Protein AF-A0AAE4LKV0-F1 (afdb_monomer_lite)

Structure (mmCIF, N/CA/C/O backbone):
data_AF-A0AAE4LKV0-F1
#
_entry.id   AF-A0AAE4LKV0-F1
#
loop_
_atom_site.group_PDB
_atom_site.id
_atom_site.type_symbol
_atom_site.label_atom_id
_atom_site.label_alt_id
_atom_site.label_comp_id
_atom_site.label_asym_id
_atom_site.label_entity_id
_atom_site.label_seq_id
_atom_site.pdbx_PDB_ins_code
_atom_site.Cartn_x
_atom_site.Cartn_y
_atom_site.Cartn_z
_atom_site.occupancy
_atom_site.B_iso_or_equiv
_atom_site.auth_seq_id
_atom_site.auth_comp_id
_atom_site.auth_asym_id
_atom_site.auth_atom_id
_atom_site.pdbx_PDB_model_num
ATOM 1 N N . MET A 1 1 ? -11.955 -12.620 -12.639 1.00 60.03 1 MET A N 1
ATOM 2 C CA . MET A 1 1 ? -10.663 -11.934 -12.433 1.00 60.03 1 MET A CA 1
ATOM 3 C C . MET A 1 1 ? -10.539 -11.629 -10.958 1.00 60.03 1 MET A C 1
ATOM 5 O O . MET A 1 1 ? -11.438 -10.978 -10.438 1.00 60.03 1 MET A O 1
ATOM 9 N N . ASP A 1 2 ? -9.504 -12.134 -10.291 1.00 85.25 2 ASP A N 1
ATOM 10 C CA . ASP A 1 2 ? -9.399 -12.143 -8.819 1.00 85.25 2 ASP A CA 1
ATOM 11 C C . ASP A 1 2 ? -8.507 -11.020 -8.271 1.00 85.25 2 ASP A C 1
ATOM 13 O O . ASP A 1 2 ? -8.808 -10.458 -7.220 1.00 85.25 2 ASP A O 1
ATOM 17 N N . GLY A 1 3 ? -7.522 -10.588 -9.058 1.00 92.00 3 GLY A N 1
ATOM 18 C CA . GLY A 1 3 ? -6.703 -9.398 -8.821 1.00 92.00 3 GLY A CA 1
ATOM 19 C C . GLY A 1 3 ? -6.411 -8.644 -10.117 1.00 92.00 3 GLY A C 1
ATOM 20 O O . GLY A 1 3 ? -6.884 -9.049 -11.177 1.00 92.00 3 GLY A O 1
ATOM 21 N N . ILE A 1 4 ? -5.655 -7.552 -10.031 1.00 96.25 4 ILE A N 1
ATOM 22 C CA . ILE A 1 4 ? -5.275 -6.678 -11.146 1.00 96.25 4 ILE A CA 1
ATOM 23 C C . ILE A 1 4 ? -3.777 -6.374 -11.112 1.00 96.25 4 ILE A C 1
ATOM 25 O O . ILE A 1 4 ? -3.219 -6.049 -10.066 1.00 96.25 4 ILE A O 1
ATOM 29 N N . GLU A 1 5 ? -3.118 -6.470 -12.265 1.00 96.50 5 GLU A N 1
ATOM 30 C CA . GLU A 1 5 ? -1.755 -5.967 -12.414 1.00 96.50 5 GLU A CA 1
ATOM 31 C C . GLU A 1 5 ? -1.806 -4.448 -12.574 1.00 96.50 5 GLU A C 1
ATOM 33 O O . GLU A 1 5 ? -2.317 -3.929 -13.566 1.00 96.50 5 GLU A O 1
ATOM 38 N N . VAL A 1 6 ? -1.311 -3.731 -11.568 1.00 97.69 6 VAL A N 1
ATOM 39 C CA . VAL A 1 6 ? -1.320 -2.259 -11.553 1.00 97.69 6 VAL A CA 1
ATOM 40 C C . VAL A 1 6 ? 0.008 -1.671 -12.006 1.00 97.69 6 VAL A C 1
ATOM 42 O O . VAL A 1 6 ? 0.079 -0.499 -12.366 1.00 97.69 6 VAL A O 1
ATOM 45 N N . TRP A 1 7 ? 1.067 -2.479 -11.997 1.00 96.81 7 TRP A N 1
ATOM 46 C CA . TRP A 1 7 ? 2.404 -2.033 -12.337 1.00 96.81 7 TRP A CA 1
ATOM 47 C C . TRP A 1 7 ? 3.153 -3.117 -13.104 1.00 96.81 7 TRP A C 1
ATOM 49 O O . TRP A 1 7 ? 3.541 -4.148 -12.563 1.00 96.81 7 TRP A O 1
ATOM 59 N N . ASN A 1 8 ? 3.351 -2.832 -14.383 1.00 92.06 8 ASN A N 1
ATOM 60 C CA . ASN A 1 8 ? 4.140 -3.625 -15.304 1.00 92.06 8 ASN A CA 1
ATOM 61 C C . ASN A 1 8 ? 5.312 -2.773 -15.791 1.00 92.06 8 ASN A C 1
ATOM 63 O O . ASN A 1 8 ? 5.079 -1.654 -16.257 1.00 92.06 8 ASN A O 1
ATOM 67 N N . SER A 1 9 ? 6.535 -3.301 -15.697 1.00 88.19 9 SER A N 1
ATOM 68 C CA . SER A 1 9 ? 7.753 -2.630 -16.175 1.00 88.19 9 SER A CA 1
ATOM 69 C C . SER A 1 9 ? 7.989 -1.241 -15.538 1.00 88.19 9 SER A C 1
ATOM 71 O O . SER A 1 9 ? 7.485 -0.930 -14.458 1.00 88.19 9 SER A O 1
ATOM 73 N N . ALA A 1 10 ? 8.816 -0.392 -16.160 1.00 89.94 10 ALA A N 1
ATOM 74 C CA . ALA A 1 10 ? 9.059 0.970 -15.684 1.00 89.94 10 ALA A CA 1
ATOM 75 C C . ALA A 1 10 ? 7.748 1.764 -15.529 1.00 89.94 10 ALA A C 1
ATOM 77 O O . ALA A 1 10 ? 6.849 1.652 -16.363 1.00 89.94 10 ALA A O 1
ATOM 78 N N . TRP A 1 11 ? 7.664 2.587 -14.475 1.00 95.25 11 TRP A N 1
ATOM 79 C CA . TRP A 1 11 ? 6.458 3.365 -14.187 1.00 95.25 11 TRP A CA 1
ATOM 80 C C . TRP A 1 11 ? 6.062 4.245 -15.375 1.00 95.25 11 TRP A C 1
ATOM 82 O O . TRP A 1 11 ? 6.877 4.993 -15.916 1.00 95.25 11 TRP A O 1
ATOM 92 N N . SER A 1 12 ? 4.794 4.167 -15.764 1.00 95.25 12 SER A N 1
ATOM 93 C CA . SER A 1 12 ? 4.264 4.816 -16.957 1.00 95.25 12 SER A CA 1
ATOM 94 C C . SER A 1 12 ? 2.837 5.333 -16.738 1.00 95.25 12 SER A C 1
ATOM 96 O O . SER A 1 12 ? 2.132 4.875 -15.833 1.00 95.25 12 SER A O 1
ATOM 98 N N . PRO A 1 13 ? 2.334 6.217 -17.621 1.00 96.81 13 PRO A N 1
ATOM 99 C CA . PRO A 1 13 ? 0.933 6.637 -17.593 1.00 96.81 13 PRO A CA 1
ATOM 100 C C . PRO A 1 13 ? -0.077 5.487 -17.755 1.00 96.81 13 PRO A C 1
ATOM 102 O O . PRO A 1 13 ? -1.255 5.662 -17.454 1.00 96.81 13 PRO A O 1
ATOM 105 N N . ALA A 1 14 ? 0.329 4.331 -18.291 1.00 96.62 14 ALA A N 1
ATOM 106 C CA . ALA A 1 14 ? -0.539 3.155 -18.354 1.00 96.62 14 ALA A CA 1
ATOM 107 C C . ALA A 1 14 ? -0.701 2.508 -16.970 1.00 96.62 14 ALA A C 1
ATOM 109 O O . ALA A 1 14 ? -1.810 2.119 -16.612 1.00 96.62 14 ALA A O 1
ATOM 110 N N . ASN A 1 15 ? 0.371 2.462 -16.171 1.00 97.50 15 ASN A N 1
ATOM 111 C CA . ASN A 1 15 ? 0.308 1.973 -14.791 1.00 97.50 15 ASN A CA 1
ATOM 112 C C . ASN A 1 15 ? -0.553 2.893 -13.917 1.00 97.50 15 ASN A C 1
ATOM 114 O O . ASN A 1 15 ? -1.379 2.409 -13.151 1.00 97.50 15 ASN A O 1
ATOM 118 N N . GLU A 1 16 ? -0.443 4.214 -14.099 1.00 97.88 16 GLU A N 1
ATOM 119 C CA . GLU A 1 16 ? -1.305 5.180 -13.403 1.00 97.88 16 GLU A CA 1
ATOM 120 C C . GLU A 1 16 ? -2.795 4.891 -13.661 1.00 97.88 16 GLU A C 1
ATOM 122 O O . GLU A 1 16 ? -3.571 4.724 -12.724 1.00 97.88 16 GLU A O 1
ATOM 127 N N . ARG A 1 17 ? -3.181 4.694 -14.930 1.00 98.31 17 ARG A N 1
ATOM 128 C CA . ARG A 1 17 ? -4.559 4.325 -15.302 1.00 98.31 17 ARG A CA 1
ATOM 129 C C . ARG A 1 17 ? -4.997 2.979 -14.723 1.00 98.31 17 ARG A C 1
ATOM 131 O O . ARG A 1 17 ? -6.170 2.803 -14.403 1.00 98.31 17 ARG A O 1
ATOM 138 N N . ALA A 1 18 ? -4.081 2.019 -14.587 1.00 98.06 18 ALA A N 1
ATOM 139 C CA . ALA A 1 18 ? -4.378 0.738 -13.952 1.00 98.06 18 ALA A CA 1
ATOM 140 C C . ALA A 1 18 ? -4.647 0.901 -12.444 1.00 98.06 18 ALA A C 1
ATOM 142 O O . ALA A 1 18 ? -5.576 0.284 -11.921 1.00 98.06 18 ALA A O 1
ATOM 143 N N . VAL A 1 19 ? -3.903 1.778 -11.756 1.00 98.31 19 VAL A N 1
ATOM 144 C CA . VAL A 1 19 ? -4.176 2.155 -10.357 1.00 98.31 19 VAL A CA 1
ATOM 145 C C . VAL A 1 19 ? -5.517 2.882 -10.227 1.00 98.31 19 VAL A C 1
ATOM 147 O O . VAL A 1 19 ? -6.273 2.591 -9.300 1.00 98.31 19 VAL A O 1
ATOM 150 N N . GLU A 1 20 ? -5.854 3.780 -11.154 1.00 98.00 20 GLU A N 1
ATOM 151 C CA . GLU A 1 20 ? -7.154 4.467 -11.188 1.00 98.00 20 GLU A CA 1
ATOM 152 C C . GLU A 1 20 ? -8.317 3.482 -11.383 1.00 98.00 20 GLU A C 1
ATOM 154 O O . GLU A 1 20 ? -9.289 3.510 -10.626 1.00 98.00 20 GLU A O 1
ATOM 159 N N . LEU A 1 21 ? -8.195 2.552 -12.339 1.00 98.19 21 LEU A N 1
ATOM 160 C CA . LEU A 1 21 ? -9.181 1.492 -12.559 1.00 98.19 21 LEU A CA 1
ATOM 161 C C . LEU A 1 21 ? -9.345 0.618 -11.310 1.00 98.19 21 LEU A C 1
ATOM 163 O O . LEU A 1 21 ? -10.466 0.329 -10.885 1.00 98.19 21 LEU A O 1
ATOM 167 N N . TRP A 1 22 ? -8.231 0.214 -10.699 1.00 98.25 22 TRP A N 1
ATOM 168 C CA . TRP A 1 22 ? -8.253 -0.554 -9.460 1.00 98.25 22 TRP A CA 1
ATOM 169 C C . TRP A 1 22 ? -8.940 0.210 -8.323 1.00 98.25 22 TRP A C 1
ATOM 171 O O . TRP A 1 22 ? -9.769 -0.356 -7.611 1.00 98.25 22 TRP A O 1
ATOM 181 N N . HIS A 1 23 ? -8.677 1.511 -8.194 1.00 98.19 23 HIS A N 1
ATOM 182 C CA . HIS A 1 23 ? -9.367 2.366 -7.237 1.00 98.19 23 HIS A CA 1
ATOM 183 C C . HIS A 1 23 ? -10.884 2.390 -7.480 1.00 98.19 23 HIS A C 1
ATOM 185 O O . HIS A 1 23 ? -11.643 2.207 -6.530 1.00 98.19 23 HIS A O 1
ATOM 191 N N . THR A 1 24 ? -11.345 2.528 -8.729 1.00 98.00 24 THR A N 1
ATOM 192 C CA . THR A 1 24 ? -12.781 2.451 -9.060 1.00 98.00 24 THR A CA 1
ATOM 193 C C . THR A 1 24 ? -13.398 1.112 -8.644 1.00 98.00 24 THR A C 1
ATOM 195 O O . THR A 1 24 ? -14.500 1.089 -8.094 1.00 98.00 24 THR A O 1
ATOM 198 N N . LEU A 1 25 ? -12.687 -0.005 -8.837 1.00 97.81 25 LEU A N 1
ATOM 199 C CA . LEU A 1 25 ? -13.148 -1.324 -8.390 1.00 97.81 25 LEU A CA 1
ATOM 200 C C . LEU A 1 25 ? -13.305 -1.389 -6.862 1.00 97.81 25 LEU A C 1
ATOM 202 O O . LEU A 1 25 ? -14.337 -1.871 -6.386 1.00 97.81 25 LEU A O 1
ATOM 206 N N . LEU A 1 26 ? -12.327 -0.870 -6.110 1.00 97.88 26 LEU A N 1
ATOM 207 C CA . LEU A 1 26 ? -12.364 -0.812 -4.643 1.00 97.88 26 LEU A CA 1
ATOM 208 C C . LEU A 1 26 ? -13.496 0.086 -4.123 1.00 97.88 26 LEU A C 1
ATOM 210 O O . LEU A 1 26 ? -14.169 -0.275 -3.156 1.00 97.88 26 LEU A O 1
ATOM 214 N N . VAL A 1 27 ? -13.734 1.236 -4.765 1.00 98.25 27 VAL A N 1
ATOM 215 C CA . VAL A 1 27 ? -14.874 2.122 -4.463 1.00 98.25 27 VAL A CA 1
ATOM 216 C C . VAL A 1 27 ? -16.199 1.396 -4.702 1.00 98.25 27 VAL A C 1
ATOM 218 O O . VAL A 1 27 ? -17.109 1.497 -3.884 1.00 98.25 27 VAL A O 1
ATOM 221 N N . GLY A 1 28 ? -16.283 0.587 -5.761 1.00 97.25 28 GLY A N 1
ATOM 222 C CA . GLY A 1 28 ? -17.424 -0.290 -6.040 1.00 97.25 28 GLY A CA 1
ATOM 223 C C . GLY A 1 28 ? -17.553 -1.505 -5.108 1.00 97.25 28 GLY A C 1
ATOM 224 O O . GLY A 1 28 ? -18.375 -2.378 -5.373 1.00 97.25 28 GLY A O 1
ATOM 225 N N . GLY A 1 29 ? -16.735 -1.609 -4.054 1.00 95.75 29 GLY A N 1
ATOM 226 C CA . GLY A 1 29 ? -16.775 -2.700 -3.077 1.00 95.75 29 GLY A CA 1
ATOM 227 C C . GLY A 1 29 ? -16.069 -3.987 -3.514 1.00 95.75 29 GLY A C 1
ATOM 228 O O . GLY A 1 29 ? -16.091 -4.978 -2.782 1.00 95.75 29 GLY A O 1
ATOM 229 N N . ASN A 1 30 ? -15.409 -4.000 -4.677 1.00 95.25 30 ASN A N 1
ATOM 230 C CA . ASN A 1 30 ? -14.675 -5.172 -5.141 1.00 95.25 30 ASN A CA 1
ATOM 231 C C . ASN A 1 30 ? -13.321 -5.253 -4.442 1.00 95.25 30 ASN A C 1
ATOM 233 O O . ASN A 1 30 ? -12.443 -4.432 -4.685 1.00 95.25 30 ASN A O 1
ATOM 237 N N . ARG A 1 31 ? -13.105 -6.303 -3.651 1.00 95.06 31 ARG A N 1
ATOM 238 C CA . ARG A 1 31 ? -11.836 -6.562 -2.953 1.00 95.06 31 ARG A CA 1
ATOM 239 C C . ARG A 1 31 ? -10.769 -7.196 -3.856 1.00 95.06 31 ARG A C 1
ATOM 241 O O . ARG A 1 31 ? -10.175 -8.206 -3.497 1.00 95.06 31 ARG A O 1
ATOM 248 N N . LYS A 1 32 ? -10.563 -6.654 -5.060 1.00 95.25 32 LYS A N 1
ATOM 249 C CA . LYS A 1 32 ? -9.503 -7.134 -5.963 1.00 95.25 32 LYS A CA 1
ATOM 250 C C . LYS A 1 32 ? -8.147 -6.735 -5.397 1.00 95.25 32 LYS A C 1
ATOM 252 O O . LYS A 1 32 ? -7.964 -5.574 -5.036 1.00 95.25 32 LYS A O 1
ATOM 257 N N . PHE A 1 33 ? -7.213 -7.675 -5.337 1.00 96.62 33 PHE A N 1
ATOM 258 C CA . PHE A 1 33 ? -5.840 -7.386 -4.934 1.00 96.62 33 PHE A CA 1
ATOM 259 C C . PHE A 1 33 ? -5.033 -6.842 -6.121 1.00 96.62 33 PHE A C 1
ATOM 261 O O . PHE A 1 33 ? -5.274 -7.212 -7.270 1.00 96.62 33 PHE A O 1
ATOM 268 N N . ALA A 1 34 ? -4.084 -5.957 -5.846 1.00 97.94 34 ALA A N 1
ATOM 269 C CA . ALA A 1 34 ? -3.123 -5.440 -6.805 1.00 97.94 34 ALA A CA 1
ATOM 270 C C . ALA A 1 34 ? -1.817 -6.243 -6.763 1.00 97.94 34 ALA A C 1
ATOM 272 O O . ALA A 1 34 ? -1.348 -6.624 -5.686 1.00 97.94 34 ALA A O 1
ATOM 273 N N . VAL A 1 35 ? -1.222 -6.456 -7.935 1.00 97.44 35 VAL A N 1
ATOM 274 C CA . VAL A 1 35 ? 0.112 -7.051 -8.110 1.00 97.44 35 VAL A CA 1
ATOM 275 C C . VAL A 1 35 ? 0.945 -6.251 -9.108 1.00 97.44 35 VAL A C 1
ATOM 277 O O . VAL A 1 35 ? 0.426 -5.429 -9.868 1.00 97.44 35 VAL A O 1
ATOM 280 N N . ALA A 1 36 ? 2.246 -6.514 -9.092 1.00 95.81 36 ALA A N 1
ATOM 281 C CA . ALA A 1 36 ? 3.213 -6.018 -10.053 1.00 95.81 36 ALA A CA 1
ATOM 282 C C . ALA A 1 36 ? 4.113 -7.148 -10.555 1.00 95.81 36 ALA A C 1
ATOM 284 O O . ALA A 1 36 ? 4.497 -8.031 -9.776 1.00 95.81 36 ALA A O 1
ATOM 285 N N . SER A 1 37 ? 4.476 -7.074 -11.832 1.00 89.38 37 SER A N 1
ATOM 286 C CA . SER A 1 37 ? 5.401 -7.990 -12.494 1.00 89.38 37 SER A CA 1
ATOM 287 C C . SER A 1 37 ? 6.261 -7.245 -13.510 1.00 89.38 37 SER A C 1
ATOM 289 O O . SER A 1 37 ? 5.937 -6.148 -13.966 1.00 89.38 37 SER A O 1
ATOM 291 N N . THR A 1 38 ? 7.376 -7.858 -13.886 1.00 85.06 38 THR A N 1
ATOM 292 C CA . THR A 1 38 ? 8.270 -7.342 -14.926 1.00 85.06 38 THR A CA 1
ATOM 293 C C . THR A 1 38 ? 7.892 -7.799 -16.327 1.00 85.06 38 THR A C 1
ATOM 295 O O . THR A 1 38 ? 8.394 -7.223 -17.285 1.00 85.06 38 THR A O 1
ATOM 298 N N . ASP A 1 39 ? 7.060 -8.841 -16.449 1.00 80.81 39 ASP A N 1
ATOM 299 C CA . ASP A 1 39 ? 6.812 -9.549 -17.712 1.00 80.81 39 ASP A CA 1
ATOM 300 C C . ASP A 1 39 ? 8.125 -9.832 -18.470 1.00 80.81 39 ASP A C 1
ATOM 302 O O . ASP A 1 39 ? 8.359 -9.435 -19.614 1.00 80.81 39 ASP A O 1
ATOM 306 N N . PHE A 1 40 ? 9.075 -10.436 -17.755 1.00 76.94 40 PHE A N 1
ATOM 307 C CA . PHE A 1 40 ? 10.447 -10.563 -18.219 1.00 76.94 40 PHE A CA 1
ATOM 308 C C . PHE A 1 40 ? 10.576 -11.519 -19.416 1.00 76.94 40 PHE A C 1
ATOM 310 O O . PHE A 1 40 ? 10.367 -12.724 -19.291 1.00 76.94 40 PHE A O 1
ATOM 317 N N . HIS A 1 41 ? 11.026 -10.989 -20.558 1.00 74.56 41 HIS A N 1
ATOM 318 C CA . HIS A 1 41 ? 11.228 -11.764 -21.787 1.00 74.56 41 HIS A CA 1
ATOM 319 C C . HIS A 1 41 ? 12.706 -12.093 -22.094 1.00 74.56 41 HIS A C 1
ATOM 321 O O . HIS A 1 41 ? 12.968 -13.189 -22.589 1.00 74.56 41 HIS A O 1
ATOM 327 N N . ARG A 1 42 ? 13.664 -11.175 -21.837 1.00 71.75 42 ARG A N 1
ATOM 328 C CA . ARG A 1 42 ? 15.149 -11.344 -21.864 1.00 71.75 42 ARG A CA 1
ATOM 329 C C . ARG A 1 42 ? 15.856 -9.990 -21.638 1.00 71.75 42 ARG A C 1
ATOM 331 O O . ARG A 1 42 ? 15.340 -8.962 -22.054 1.00 71.75 42 ARG A O 1
ATOM 338 N N . GLY A 1 43 ? 17.070 -9.992 -21.069 1.00 64.62 43 GLY A N 1
ATOM 339 C CA . GLY A 1 43 ? 18.002 -8.844 -21.125 1.00 64.62 43 GLY A CA 1
ATOM 340 C C . GLY A 1 43 ? 17.702 -7.621 -20.237 1.00 64.62 43 GLY A C 1
ATOM 341 O O . GLY A 1 43 ? 18.282 -6.567 -20.475 1.00 64.62 43 GLY A O 1
ATOM 342 N N . GLY A 1 44 ? 16.831 -7.745 -19.229 1.00 62.38 44 GLY A N 1
ATOM 343 C CA . GLY A 1 44 ? 16.462 -6.676 -18.280 1.00 62.38 44 GLY A CA 1
ATOM 344 C C . GLY A 1 44 ? 16.636 -7.048 -16.796 1.00 62.38 44 GLY A C 1
ATOM 345 O O . GLY A 1 44 ? 17.174 -8.104 -16.468 1.00 62.38 44 GLY A O 1
ATOM 346 N N . ASN A 1 45 ? 16.168 -6.185 -15.888 1.00 67.19 45 ASN A N 1
ATOM 347 C CA . ASN A 1 45 ? 16.148 -6.465 -14.448 1.00 67.19 45 ASN A CA 1
ATOM 348 C C . ASN A 1 45 ? 14.876 -7.246 -14.080 1.00 67.19 45 ASN A C 1
ATOM 350 O O . ASN A 1 45 ? 13.770 -6.752 -14.277 1.00 67.19 45 ASN A O 1
ATOM 354 N N . ILE A 1 46 ? 15.031 -8.455 -13.535 1.00 70.31 46 ILE A N 1
ATOM 355 C CA . ILE A 1 46 ? 13.910 -9.353 -13.215 1.00 70.31 46 ILE A CA 1
ATOM 356 C C . ILE A 1 46 ? 13.088 -8.888 -11.999 1.00 70.31 46 ILE A C 1
ATOM 358 O O . ILE A 1 46 ? 11.973 -9.364 -11.807 1.00 70.31 46 ILE A O 1
ATOM 362 N N . ALA A 1 47 ? 13.626 -7.967 -11.190 1.00 70.62 47 ALA A N 1
ATOM 363 C CA . ALA A 1 47 ? 13.094 -7.601 -9.876 1.00 70.62 47 ALA A CA 1
ATOM 364 C C . ALA A 1 47 ? 12.436 -6.205 -9.811 1.00 70.62 47 ALA A C 1
ATOM 366 O O . ALA A 1 47 ? 12.181 -5.704 -8.713 1.00 70.62 47 ALA A O 1
ATOM 367 N N . SER A 1 48 ? 12.179 -5.554 -10.952 1.00 83.75 48 SER A N 1
ATOM 368 C CA . SER A 1 48 ? 11.721 -4.158 -10.982 1.00 83.75 48 SER A CA 1
ATOM 369 C C . SER A 1 48 ? 10.630 -3.899 -12.027 1.00 83.75 48 SER A C 1
ATOM 371 O O . SER A 1 48 ? 10.961 -3.772 -13.210 1.00 83.75 48 SER A O 1
ATOM 373 N N . PRO A 1 49 ? 9.348 -3.780 -11.629 1.00 92.88 49 PRO A N 1
ATOM 374 C CA . PRO A 1 49 ? 8.800 -3.865 -10.268 1.00 92.88 49 PRO A CA 1
ATOM 375 C C . PRO A 1 49 ? 8.602 -5.313 -9.797 1.00 92.88 49 PRO A C 1
ATOM 377 O O . PRO A 1 49 ? 8.672 -6.253 -10.587 1.00 92.88 49 PRO A O 1
ATOM 380 N N . HIS A 1 50 ? 8.301 -5.498 -8.513 1.00 95.00 50 HIS A N 1
ATOM 381 C CA . HIS A 1 50 ? 7.918 -6.801 -7.967 1.00 95.00 50 HIS A CA 1
ATOM 382 C C . HIS A 1 50 ? 6.834 -6.685 -6.889 1.00 95.00 50 HIS A C 1
ATOM 384 O O . HIS A 1 50 ? 6.567 -5.608 -6.352 1.00 95.00 50 HIS A O 1
ATOM 390 N N . THR A 1 51 ? 6.208 -7.822 -6.575 1.00 96.81 51 THR A N 1
ATOM 391 C CA . THR A 1 51 ? 5.238 -7.962 -5.482 1.00 96.81 51 THR A CA 1
ATOM 392 C C . THR A 1 51 ? 5.924 -8.588 -4.269 1.00 96.81 51 THR A C 1
ATOM 394 O O . THR A 1 51 ? 6.459 -9.691 -4.366 1.00 96.81 51 THR A O 1
ATOM 397 N N . VAL A 1 52 ? 5.892 -7.907 -3.125 1.00 97.25 52 VAL A N 1
ATOM 398 C CA . VAL A 1 52 ? 6.376 -8.425 -1.838 1.00 97.25 52 VAL A CA 1
ATOM 399 C C . VAL A 1 52 ? 5.200 -9.022 -1.080 1.00 97.25 52 VAL A C 1
ATOM 401 O O . VAL A 1 52 ? 4.183 -8.357 -0.880 1.00 97.25 52 VAL A O 1
ATOM 404 N N . VAL A 1 53 ? 5.328 -10.281 -0.663 1.00 97.94 53 VAL A N 1
ATOM 405 C CA . VAL A 1 53 ? 4.225 -11.075 -0.109 1.00 97.94 53 VAL A CA 1
ATOM 406 C C . VAL A 1 53 ? 4.531 -11.484 1.326 1.00 97.94 53 VAL A C 1
ATOM 408 O O . VAL A 1 53 ? 5.586 -12.051 1.605 1.00 97.94 53 VAL A O 1
ATOM 411 N N . ARG A 1 54 ? 3.577 -11.253 2.231 1.00 97.69 54 ARG A N 1
ATOM 412 C CA . ARG A 1 54 ? 3.608 -11.781 3.598 1.00 97.69 54 ARG A CA 1
ATOM 413 C C . ARG A 1 54 ? 2.904 -13.139 3.629 1.00 97.69 54 ARG A C 1
ATOM 415 O O . ARG A 1 54 ? 1.688 -13.217 3.820 1.00 97.69 54 ARG A O 1
ATOM 422 N N . ALA A 1 55 ? 3.682 -14.193 3.399 1.00 96.88 55 ALA A N 1
ATOM 423 C CA . ALA A 1 55 ? 3.231 -15.581 3.423 1.00 96.88 55 ALA A CA 1
ATOM 424 C C . ALA A 1 55 ? 3.637 -16.286 4.726 1.00 96.88 55 ALA A C 1
ATOM 426 O O . ALA A 1 55 ? 4.694 -16.003 5.284 1.00 96.88 55 ALA A O 1
ATOM 427 N N . GLU A 1 56 ? 2.816 -17.237 5.173 1.00 95.44 56 GLU A N 1
ATOM 428 C CA . GLU A 1 56 ? 3.072 -18.055 6.375 1.00 95.44 56 GLU A CA 1
ATOM 429 C C . GLU A 1 56 ? 4.235 -19.045 6.181 1.00 95.44 56 GLU A C 1
ATOM 431 O O . GLU A 1 56 ? 4.843 -19.513 7.140 1.00 95.44 56 GLU A O 1
ATOM 436 N N . ALA A 1 57 ? 4.553 -19.377 4.927 1.00 96.62 57 ALA A N 1
ATOM 437 C CA . ALA A 1 57 ? 5.641 -20.273 4.565 1.00 96.62 57 ALA A CA 1
ATOM 438 C C . ALA A 1 57 ? 6.205 -19.921 3.184 1.00 96.62 57 ALA A C 1
ATOM 440 O O . ALA A 1 57 ? 5.525 -19.329 2.344 1.00 96.62 57 ALA A O 1
ATOM 441 N N . LEU A 1 58 ? 7.440 -20.351 2.920 1.00 96.06 58 LEU A N 1
ATOM 442 C CA . LEU A 1 58 ? 8.071 -20.233 1.605 1.00 96.06 58 LEU A CA 1
ATOM 443 C C . LEU A 1 58 ? 7.643 -21.398 0.690 1.00 96.06 58 LEU A C 1
ATOM 445 O O . LEU A 1 58 ? 8.463 -22.206 0.257 1.00 96.06 58 LEU A O 1
ATOM 449 N N . SER A 1 59 ? 6.339 -21.507 0.436 1.00 97.12 59 SER A N 1
ATOM 450 C CA . SER A 1 59 ? 5.739 -22.477 -0.486 1.00 97.12 59 SER A CA 1
ATOM 451 C C . SER A 1 59 ? 4.849 -21.766 -1.504 1.00 97.12 59 SER A C 1
ATOM 453 O O . SER A 1 59 ? 4.317 -20.691 -1.234 1.00 97.12 59 SER A O 1
ATOM 455 N N . ALA A 1 60 ? 4.675 -22.363 -2.687 1.00 96.94 60 ALA A N 1
ATOM 456 C CA . ALA A 1 60 ? 3.831 -21.779 -3.730 1.00 96.94 60 ALA A CA 1
ATOM 457 C C . ALA A 1 60 ? 2.388 -21.559 -3.245 1.00 96.94 60 ALA A C 1
ATOM 459 O O . ALA A 1 60 ? 1.821 -20.497 -3.476 1.00 96.94 60 ALA A O 1
ATOM 460 N N . GLU A 1 61 ? 1.830 -22.534 -2.525 1.00 97.38 61 GLU A N 1
ATOM 461 C CA . GLU A 1 61 ? 0.491 -22.463 -1.933 1.00 97.38 61 GLU A CA 1
ATOM 462 C C . GLU A 1 61 ? 0.366 -21.291 -0.951 1.00 97.38 61 GLU A C 1
ATOM 464 O O . GLU A 1 61 ? -0.478 -20.420 -1.143 1.00 97.38 61 GLU A O 1
ATOM 469 N N . ALA A 1 62 ? 1.277 -21.181 0.024 1.00 97.69 62 ALA A N 1
ATOM 470 C CA . ALA A 1 62 ? 1.232 -20.106 1.016 1.00 97.69 62 ALA A CA 1
ATOM 471 C C . ALA A 1 62 ? 1.405 -18.711 0.388 1.00 97.69 62 ALA A C 1
ATOM 473 O O . ALA A 1 62 ? 0.810 -17.737 0.860 1.00 97.69 62 ALA A O 1
ATOM 474 N N . VAL A 1 63 ? 2.201 -18.603 -0.681 1.00 97.25 63 VAL A N 1
ATOM 475 C CA . VAL A 1 63 ? 2.372 -17.358 -1.444 1.00 97.25 63 VAL A CA 1
ATOM 476 C C . VAL A 1 63 ? 1.098 -17.001 -2.210 1.00 97.25 63 VAL A C 1
ATOM 478 O O . VAL A 1 63 ? 0.663 -15.851 -2.147 1.00 97.25 63 VAL A O 1
ATOM 481 N N . ILE A 1 64 ? 0.478 -17.960 -2.902 1.00 95.88 64 ILE A N 1
ATOM 482 C CA . ILE A 1 64 ? -0.768 -17.738 -3.650 1.00 95.88 64 ILE A CA 1
ATOM 483 C C . ILE A 1 64 ? -1.897 -17.332 -2.699 1.00 95.88 64 ILE A C 1
ATOM 485 O O . ILE A 1 64 ? -2.580 -16.344 -2.965 1.00 95.88 64 ILE A O 1
ATOM 489 N N . ASP A 1 65 ? -2.041 -18.016 -1.564 1.00 97.06 65 ASP A N 1
ATOM 490 C CA . ASP A 1 65 ? -3.055 -17.698 -0.554 1.00 97.06 65 ASP A CA 1
ATOM 491 C C . ASP A 1 65 ? -2.857 -16.301 0.040 1.00 97.06 65 ASP A C 1
ATOM 493 O O . ASP A 1 65 ? -3.817 -15.559 0.263 1.00 97.06 65 ASP A O 1
ATOM 497 N N . ALA A 1 66 ? -1.604 -15.909 0.283 1.00 97.81 66 ALA A N 1
ATOM 498 C CA . ALA A 1 66 ? -1.279 -14.570 0.755 1.00 97.81 66 ALA A CA 1
ATOM 499 C C . ALA A 1 66 ? -1.604 -13.490 -0.278 1.00 97.81 66 ALA A C 1
ATOM 501 O O . ALA A 1 66 ? -2.198 -12.473 0.082 1.00 97.81 66 ALA A O 1
ATOM 502 N N . ILE A 1 67 ? -1.289 -13.718 -1.554 1.00 96.44 67 ILE A N 1
ATOM 503 C CA . ILE A 1 67 ? -1.655 -12.801 -2.639 1.00 96.44 67 ILE A CA 1
ATOM 504 C C . ILE A 1 67 ? -3.179 -12.700 -2.769 1.00 96.44 67 ILE A C 1
ATOM 506 O O . ILE A 1 67 ? -3.704 -11.591 -2.836 1.00 96.44 67 ILE A O 1
ATOM 510 N N . ALA A 1 68 ? -3.894 -13.829 -2.748 1.00 96.06 68 ALA A N 1
ATOM 511 C CA . ALA A 1 68 ? -5.352 -13.867 -2.852 1.00 96.06 68 ALA A CA 1
ATOM 512 C C . ALA A 1 68 ? -6.042 -13.123 -1.697 1.00 96.06 68 ALA A C 1
ATOM 514 O O . ALA A 1 68 ? -7.064 -12.466 -1.900 1.00 96.06 68 ALA A O 1
ATOM 515 N N . ALA A 1 69 ? -5.453 -13.166 -0.501 1.00 96.94 69 ALA A N 1
ATOM 516 C CA . ALA A 1 69 ? -5.887 -12.385 0.654 1.00 96.94 69 ALA A CA 1
ATOM 517 C C . ALA A 1 69 ? -5.423 -10.914 0.624 1.00 96.94 69 ALA A C 1
ATOM 519 O O . ALA A 1 69 ? -5.715 -10.160 1.548 1.00 96.94 69 ALA A O 1
ATOM 520 N N . GLY A 1 70 ? -4.681 -10.487 -0.402 1.00 97.75 70 GLY A N 1
ATOM 521 C CA . GLY A 1 70 ? -4.138 -9.135 -0.510 1.00 97.75 70 GLY A CA 1
ATOM 522 C C . GLY A 1 70 ? -3.025 -8.828 0.494 1.00 97.75 70 GLY A C 1
ATOM 523 O O . GLY A 1 70 ? -2.744 -7.656 0.727 1.00 97.75 70 GLY A O 1
ATOM 524 N N . ARG A 1 71 ? -2.377 -9.839 1.091 1.00 98.44 71 ARG A N 1
ATOM 525 C CA . ARG A 1 71 ? -1.256 -9.686 2.038 1.00 98.44 71 ARG A CA 1
ATOM 526 C C . ARG A 1 71 ? 0.052 -9.359 1.314 1.00 98.44 71 ARG A C 1
ATOM 528 O O . ARG A 1 71 ? 1.051 -10.072 1.433 1.00 98.44 71 ARG A O 1
ATOM 535 N N . SER A 1 72 ? 0.037 -8.292 0.525 1.00 98.31 72 SER A N 1
ATOM 536 C CA . SER A 1 72 ? 1.166 -7.887 -0.304 1.00 98.31 72 SER A CA 1
ATOM 537 C C . SER A 1 72 ? 1.191 -6.391 -0.598 1.00 98.31 72 SER A C 1
ATOM 539 O O . SER A 1 72 ? 0.167 -5.704 -0.597 1.00 98.31 72 SER A O 1
ATOM 541 N N . TYR A 1 73 ? 2.379 -5.890 -0.910 1.00 98.62 73 TYR A N 1
ATOM 542 C CA . TYR A 1 73 ? 2.572 -4.591 -1.545 1.00 98.62 73 TYR A CA 1
ATOM 543 C C . TYR A 1 73 ? 3.411 -4.760 -2.810 1.00 98.62 73 TYR A C 1
ATOM 545 O O . TYR A 1 73 ? 4.035 -5.799 -3.023 1.00 98.62 73 TYR A O 1
ATOM 553 N N . VAL A 1 74 ? 3.422 -3.740 -3.657 1.00 98.31 74 VAL A N 1
ATOM 554 C CA . VAL A 1 74 ? 4.273 -3.685 -4.846 1.00 98.31 74 VAL A CA 1
ATOM 555 C C . VAL A 1 74 ? 5.346 -2.625 -4.660 1.00 98.31 74 VAL A C 1
ATOM 557 O O . VAL A 1 74 ? 5.076 -1.576 -4.073 1.00 98.31 74 VAL A O 1
ATOM 560 N N . ALA A 1 75 ? 6.552 -2.895 -5.148 1.00 97.38 75 ALA A N 1
ATOM 561 C CA . ALA A 1 75 ? 7.707 -2.014 -5.016 1.00 97.38 75 ALA A CA 1
ATOM 562 C C . ALA A 1 75 ? 8.456 -1.863 -6.341 1.00 97.38 75 ALA A C 1
ATOM 564 O O . ALA A 1 75 ? 8.487 -2.775 -7.172 1.00 97.38 75 ALA A O 1
ATOM 565 N N . ARG A 1 76 ? 9.086 -0.696 -6.509 1.00 95.56 76 ARG A N 1
ATOM 566 C CA . ARG A 1 76 ? 9.904 -0.345 -7.676 1.00 95.56 76 ARG A CA 1
ATOM 567 C C . ARG A 1 76 ? 11.057 -1.313 -7.882 1.00 95.56 76 ARG A C 1
ATOM 569 O O . ARG A 1 76 ? 11.350 -1.706 -9.007 1.00 95.56 76 ARG A O 1
ATOM 576 N N . ASP A 1 77 ? 11.739 -1.638 -6.797 1.00 92.56 77 ASP A N 1
ATOM 577 C CA . ASP A 1 77 ? 12.950 -2.439 -6.758 1.00 92.56 77 ASP A CA 1
ATOM 578 C C . ASP A 1 77 ? 13.212 -2.891 -5.316 1.00 92.56 77 ASP A C 1
ATOM 580 O O . ASP A 1 77 ? 12.498 -2.511 -4.387 1.00 92.56 77 ASP A O 1
ATOM 584 N N . THR A 1 78 ? 14.223 -3.738 -5.134 1.00 91.56 78 THR A N 1
ATOM 585 C CA . THR A 1 78 ? 14.534 -4.390 -3.854 1.00 91.56 78 THR A CA 1
ATOM 586 C C . THR A 1 78 ? 15.066 -3.444 -2.776 1.00 91.56 78 THR A C 1
ATOM 588 O O . THR A 1 78 ? 15.301 -3.894 -1.659 1.00 91.56 78 THR A O 1
ATOM 591 N N . SER A 1 79 ? 15.317 -2.167 -3.085 1.00 92.56 79 SER A N 1
ATOM 592 C CA . SER A 1 79 ? 15.753 -1.184 -2.088 1.00 92.56 79 SER A CA 1
ATOM 593 C C . SER A 1 79 ? 14.589 -0.572 -1.309 1.00 92.56 79 SER A C 1
ATOM 595 O O . SER A 1 79 ? 14.804 -0.097 -0.197 1.00 92.56 79 SER A O 1
ATOM 597 N N . ALA A 1 80 ? 13.366 -0.608 -1.848 1.00 95.69 80 ALA A N 1
ATOM 598 C CA . ALA A 1 80 ? 12.187 -0.045 -1.203 1.00 95.69 80 ALA A CA 1
ATOM 599 C C . ALA A 1 80 ? 11.482 -1.094 -0.332 1.00 95.69 80 ALA A C 1
ATOM 601 O O . ALA A 1 80 ? 10.795 -1.980 -0.840 1.00 95.69 80 ALA A O 1
ATOM 602 N N . GLU A 1 81 ? 11.608 -0.951 0.986 1.00 97.50 81 GLU A N 1
ATOM 603 C CA . GLU A 1 81 ? 10.889 -1.768 1.962 1.00 97.50 81 GLU A CA 1
ATOM 604 C C . GLU A 1 81 ? 9.871 -0.904 2.705 1.00 97.50 81 GLU A C 1
ATOM 606 O O . GLU A 1 81 ? 10.218 0.123 3.302 1.00 97.50 81 GLU A O 1
ATOM 611 N N . ILE A 1 82 ? 8.607 -1.334 2.668 1.00 98.62 82 ILE A N 1
ATOM 612 C CA . ILE A 1 82 ? 7.510 -0.656 3.356 1.00 98.62 82 ILE A CA 1
ATOM 613 C C . ILE A 1 82 ? 6.680 -1.620 4.202 1.00 98.62 82 ILE A C 1
ATOM 615 O O . ILE A 1 82 ? 6.603 -2.820 3.943 1.00 98.62 82 ILE A O 1
ATOM 619 N N . GLY A 1 83 ? 6.007 -1.066 5.206 1.00 98.56 83 GLY A N 1
ATOM 620 C CA . GLY A 1 83 ? 5.007 -1.765 6.003 1.00 98.56 83 GLY A CA 1
ATOM 621 C C . GLY A 1 83 ? 3.862 -0.832 6.364 1.00 98.56 83 GLY A C 1
ATOM 622 O O . GLY A 1 83 ? 4.060 0.371 6.520 1.00 98.56 83 GLY A O 1
ATOM 623 N N . MET A 1 84 ? 2.658 -1.378 6.510 1.00 98.62 84 MET A N 1
ATOM 624 C CA . MET A 1 84 ? 1.506 -0.607 6.965 1.00 98.62 84 MET A CA 1
ATOM 625 C C . MET A 1 84 ? 0.667 -1.417 7.941 1.00 98.62 84 MET A C 1
ATOM 627 O O . MET A 1 84 ? 0.396 -2.593 7.706 1.00 98.62 84 MET A O 1
ATOM 631 N N . GLN A 1 85 ? 0.240 -0.751 9.009 1.00 98.19 85 GLN A N 1
ATOM 632 C CA . GLN A 1 85 ? -0.672 -1.282 10.011 1.00 98.19 85 GLN A CA 1
ATOM 633 C C . GLN A 1 85 ? -1.772 -0.277 10.315 1.00 98.19 85 GLN A C 1
ATOM 635 O O . GLN A 1 85 ? -1.515 0.921 10.394 1.00 98.19 85 GLN A O 1
ATOM 640 N N . VAL A 1 86 ? -2.982 -0.763 10.563 1.00 98.12 86 VAL A N 1
ATOM 641 C CA . VAL A 1 86 ? -4.066 0.024 11.156 1.00 98.12 86 VAL A CA 1
ATOM 642 C C . VAL A 1 86 ? -4.302 -0.463 12.573 1.00 98.12 86 VAL A C 1
ATOM 644 O O . VAL A 1 86 ? -4.339 -1.666 12.810 1.00 98.12 86 VAL A O 1
ATOM 647 N N . ARG A 1 87 ? -4.480 0.463 13.515 1.00 95.81 87 ARG A N 1
ATOM 648 C CA . ARG A 1 87 ? -4.771 0.147 14.919 1.00 95.81 87 ARG A CA 1
ATOM 649 C C . ARG A 1 87 ? -5.736 1.147 15.544 1.00 95.81 87 ARG A C 1
ATOM 651 O O . ARG A 1 87 ? -5.875 2.272 15.059 1.00 95.81 87 ARG A O 1
ATOM 658 N N . ASN A 1 88 ? -6.372 0.740 16.639 1.00 91.31 88 ASN A N 1
ATOM 659 C CA . ASN A 1 88 ? -7.131 1.646 17.497 1.00 91.31 88 ASN A CA 1
ATOM 660 C C . ASN A 1 88 ? -6.158 2.546 18.284 1.00 91.31 88 ASN A C 1
ATOM 662 O O . ASN A 1 88 ? -5.195 2.058 18.877 1.00 91.31 88 ASN A O 1
ATOM 666 N N . SER A 1 89 ? -6.405 3.858 18.292 1.00 85.25 89 SER A N 1
ATOM 667 C CA . SER A 1 89 ? -5.554 4.847 18.966 1.00 85.25 89 SER A CA 1
ATOM 668 C C . SER A 1 89 ? -5.550 4.711 20.495 1.00 85.25 89 SER A C 1
ATOM 670 O O . SER A 1 89 ? -4.554 5.040 21.131 1.00 85.25 89 SER A O 1
ATOM 672 N N . ALA A 1 90 ? -6.643 4.224 21.090 1.00 83.31 90 ALA A N 1
ATOM 673 C CA . ALA A 1 90 ? -6.783 4.021 22.533 1.00 83.31 90 ALA A CA 1
ATOM 674 C C . ALA A 1 90 ? -6.374 2.608 22.987 1.00 83.31 90 ALA A C 1
ATOM 676 O O . ALA A 1 90 ? -5.929 2.432 24.120 1.00 83.31 90 ALA A O 1
ATOM 677 N N . THR A 1 91 ? -6.508 1.599 22.119 1.00 78.19 91 THR A N 1
ATOM 678 C CA . THR A 1 91 ? -6.175 0.193 22.417 1.00 78.19 91 THR A CA 1
ATOM 679 C C . THR A 1 91 ? -5.252 -0.411 21.346 1.00 78.19 91 THR A C 1
ATOM 681 O O . THR A 1 91 ? -5.686 -1.222 20.526 1.00 78.19 91 THR A O 1
ATOM 684 N N . PRO A 1 92 ? -3.943 -0.089 21.366 1.00 74.56 92 PRO A N 1
ATOM 685 C CA . PRO A 1 92 ? -3.011 -0.434 20.285 1.00 74.56 92 PRO A CA 1
ATOM 686 C C . PRO A 1 92 ? -2.766 -1.935 20.070 1.00 74.56 92 PRO A C 1
ATOM 688 O O . PRO A 1 92 ? -2.115 -2.309 19.100 1.00 74.56 92 PRO A O 1
ATOM 691 N N . VAL A 1 93 ? -3.243 -2.794 20.978 1.00 79.62 93 VAL A N 1
ATOM 692 C CA . VAL A 1 93 ? -3.064 -4.253 20.911 1.00 79.62 93 VAL A CA 1
ATOM 693 C C . VAL A 1 93 ? -3.802 -4.845 19.705 1.00 79.62 93 VAL A C 1
ATOM 695 O O . VAL A 1 93 ? -3.284 -5.748 19.051 1.00 79.62 93 VAL A O 1
ATOM 698 N N . GLN A 1 94 ? -4.988 -4.319 19.376 1.00 86.25 94 GLN A N 1
ATOM 699 C CA . GLN A 1 94 ? -5.725 -4.734 18.183 1.00 86.25 94 GLN A CA 1
ATOM 700 C C . GLN A 1 94 ? -5.232 -3.955 16.964 1.00 86.25 94 GLN A C 1
ATOM 702 O O . GLN A 1 94 ? -5.329 -2.725 16.913 1.00 86.25 94 GLN A O 1
ATOM 707 N N . HIS A 1 95 ? -4.735 -4.689 15.974 1.00 93.94 95 HIS A N 1
ATOM 708 C CA . HIS A 1 95 ? -4.265 -4.138 14.715 1.00 93.94 95 HIS A CA 1
ATOM 709 C C . HIS A 1 95 ? -4.602 -5.066 13.547 1.00 93.94 95 HIS A C 1
ATOM 711 O O . HIS A 1 95 ? -4.911 -6.240 13.737 1.00 93.94 95 HIS A O 1
ATOM 717 N N . ALA A 1 96 ? -4.547 -4.506 12.347 1.00 97.44 96 ALA A N 1
ATOM 718 C CA . ALA A 1 96 ? -4.581 -5.222 11.084 1.00 97.44 96 ALA A CA 1
ATOM 719 C C . ALA A 1 96 ? -3.391 -4.770 10.241 1.00 97.44 96 ALA A C 1
ATOM 721 O O . ALA A 1 96 ? -3.041 -3.586 10.251 1.00 97.44 96 ALA A O 1
ATOM 722 N N . ASP A 1 97 ? -2.785 -5.697 9.514 1.00 98.19 97 ASP A N 1
ATOM 723 C CA . ASP A 1 97 ? -1.766 -5.403 8.514 1.00 98.19 97 ASP A CA 1
ATOM 724 C C . ASP A 1 97 ? -2.387 -5.392 7.108 1.00 98.19 97 ASP A C 1
ATOM 726 O O . ASP A 1 97 ? -3.587 -5.605 6.924 1.00 98.19 97 ASP A O 1
ATOM 730 N N . ILE A 1 98 ? -1.555 -5.143 6.094 1.00 98.69 98 ILE A N 1
ATOM 731 C CA . ILE A 1 98 ? -1.925 -5.166 4.672 1.00 98.69 98 ILE A CA 1
AT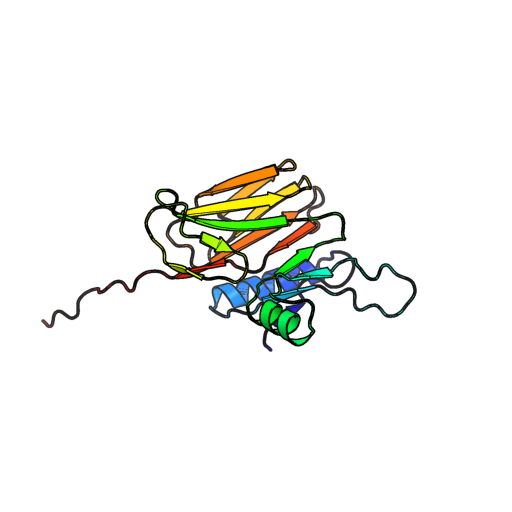OM 732 C C . ILE A 1 98 ? -2.683 -6.460 4.321 1.00 98.69 98 ILE A C 1
ATOM 734 O O . ILE A 1 98 ? -2.193 -7.560 4.587 1.00 98.69 98 ILE A O 1
ATOM 738 N N . GLY A 1 99 ? -3.864 -6.313 3.709 1.00 98.19 99 GLY A N 1
ATOM 739 C CA . GLY A 1 99 ? -4.767 -7.408 3.335 1.00 98.19 99 GLY A CA 1
ATOM 740 C C . GLY A 1 99 ? -5.776 -7.803 4.418 1.00 98.19 99 GLY A C 1
ATOM 741 O O . GLY A 1 99 ? -6.826 -8.366 4.104 1.00 98.19 99 GLY A O 1
ATOM 742 N N . ASP A 1 100 ? -5.520 -7.462 5.682 1.00 98.00 100 ASP A N 1
ATOM 743 C CA . ASP A 1 100 ? -6.375 -7.866 6.797 1.00 98.00 100 ASP A CA 1
ATOM 744 C C . ASP A 1 100 ? -7.588 -6.931 6.964 1.00 98.00 100 ASP A C 1
ATOM 746 O O . ASP A 1 100 ? -7.730 -5.892 6.309 1.00 98.00 100 ASP A O 1
ATOM 750 N N . THR A 1 101 ? -8.508 -7.316 7.853 1.00 97.50 101 THR A N 1
ATOM 751 C CA . THR A 1 101 ? -9.684 -6.517 8.227 1.00 97.50 101 THR A CA 1
ATOM 752 C C . THR A 1 101 ? -9.664 -6.225 9.723 1.00 97.50 101 THR A C 1
ATOM 754 O O . THR A 1 101 ? -9.485 -7.140 10.523 1.00 97.50 101 THR A O 1
ATOM 757 N N . LEU A 1 102 ? -9.915 -4.972 10.109 1.00 96.25 102 LEU A N 1
ATOM 758 C CA . LEU A 1 102 ? -10.091 -4.566 11.504 1.00 96.25 102 LEU A CA 1
ATOM 759 C C . LEU A 1 102 ? -11.510 -4.048 11.747 1.00 96.25 102 LEU A C 1
ATOM 761 O O . LEU A 1 102 ? -12.041 -3.271 10.952 1.00 96.25 102 LEU A O 1
ATOM 765 N N . LEU A 1 103 ? -12.115 -4.437 12.870 1.00 94.81 103 LEU A N 1
ATOM 766 C CA . LEU A 1 103 ? -13.391 -3.871 13.303 1.00 94.81 103 LEU A CA 1
ATOM 767 C C . LEU A 1 103 ? -13.183 -2.439 13.807 1.00 94.81 103 LEU A C 1
ATOM 769 O O . LEU A 1 103 ? -12.390 -2.197 14.721 1.00 94.81 103 LEU A O 1
ATOM 773 N N . ARG A 1 104 ? -13.934 -1.492 13.240 1.00 92.88 104 ARG A N 1
ATOM 774 C CA . ARG A 1 104 ? -13.948 -0.096 13.663 1.00 92.88 104 ARG A CA 1
ATOM 775 C C . ARG A 1 104 ? -14.318 -0.012 15.140 1.00 92.88 104 ARG A C 1
ATOM 777 O O . ARG A 1 104 ? -15.377 -0.463 15.567 1.00 92.88 104 ARG A O 1
ATOM 784 N N . SER A 1 105 ? -13.447 0.630 15.901 1.00 89.62 105 SER A N 1
ATOM 785 C CA . SER A 1 105 ? -13.648 0.974 17.300 1.00 89.62 105 SER A CA 1
ATOM 786 C C . SER A 1 105 ? -12.914 2.284 17.571 1.00 89.62 105 SER A C 1
ATOM 788 O O . SER A 1 105 ? -11.740 2.415 17.232 1.00 89.62 105 SER A O 1
ATOM 790 N N . GLY A 1 106 ? -13.620 3.275 18.122 1.00 89.38 106 GLY A N 1
ATOM 791 C CA . GLY A 1 106 ? -13.060 4.593 18.436 1.00 89.38 106 GLY A CA 1
ATOM 792 C C . GLY A 1 106 ? -12.295 5.264 17.283 1.00 89.38 106 GLY A C 1
ATOM 793 O O . GLY A 1 106 ? -12.589 5.072 16.095 1.00 89.38 106 GLY A O 1
ATOM 794 N N . GLY A 1 107 ? -11.301 6.072 17.657 1.00 93.50 107 GLY A N 1
ATOM 795 C CA . GLY A 1 107 ? -10.317 6.635 16.734 1.00 93.50 107 GLY A CA 1
ATOM 796 C C . GLY A 1 107 ? -9.347 5.561 16.240 1.00 93.50 107 GLY A C 1
ATOM 797 O O . GLY A 1 107 ? -8.858 4.750 17.027 1.00 93.50 107 GLY A O 1
ATOM 798 N N . MET A 1 108 ? -9.071 5.561 14.937 1.00 96.38 108 MET A N 1
ATOM 799 C CA . MET A 1 108 ? -8.100 4.666 14.310 1.00 96.38 108 MET A CA 1
ATOM 800 C C . MET A 1 108 ? -6.990 5.462 13.638 1.00 96.38 108 MET A C 1
ATOM 802 O O . MET A 1 108 ? -7.210 6.583 13.176 1.00 96.38 108 MET A O 1
ATOM 806 N N . GLN A 1 109 ? -5.814 4.853 13.535 1.00 97.44 109 GLN A N 1
ATOM 807 C CA . GLN A 1 109 ? -4.651 5.435 12.876 1.00 97.44 109 GLN A CA 1
ATOM 808 C C . GLN A 1 109 ? -3.930 4.401 12.013 1.00 97.44 109 GLN A C 1
ATOM 810 O O . GLN A 1 109 ? -3.844 3.225 12.380 1.00 97.44 109 GLN A O 1
ATOM 815 N N . ALA A 1 110 ? -3.408 4.862 10.880 1.00 98.25 110 ALA A N 1
ATOM 816 C CA . ALA A 1 110 ? -2.492 4.119 10.035 1.00 98.25 110 ALA A CA 1
ATOM 817 C C . ALA A 1 110 ? -1.059 4.426 10.479 1.00 98.25 110 ALA A C 1
ATOM 819 O O . ALA A 1 110 ? -0.678 5.590 10.584 1.00 98.25 110 ALA A O 1
ATOM 820 N N . GLU A 1 111 ? -0.273 3.390 10.734 1.00 98.12 111 GLU A N 1
ATOM 821 C CA . GLU A 1 111 ? 1.170 3.464 10.914 1.00 98.12 111 GLU A CA 1
ATOM 822 C C . GLU A 1 111 ? 1.830 2.955 9.633 1.00 98.12 111 GLU A C 1
ATOM 824 O O . GLU A 1 111 ? 1.699 1.780 9.289 1.00 98.12 111 GLU A O 1
ATOM 829 N N . PHE A 1 112 ? 2.517 3.844 8.923 1.00 98.81 112 PHE A N 1
ATOM 830 C CA . PHE A 1 112 ? 3.268 3.529 7.717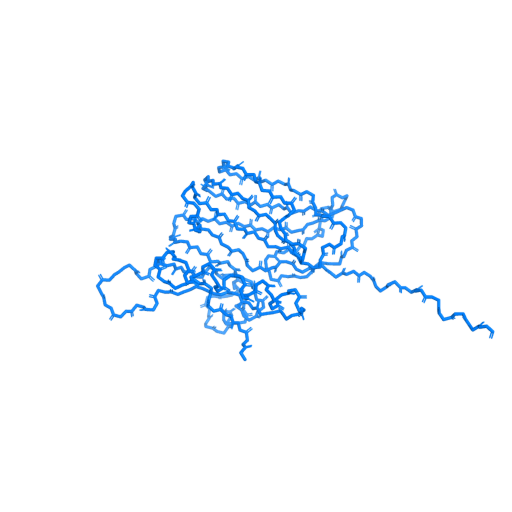 1.00 98.81 112 PHE A CA 1
ATOM 831 C C . PHE A 1 112 ? 4.765 3.577 8.018 1.00 98.81 112 PHE A C 1
ATOM 833 O O . PHE A 1 112 ? 5.263 4.566 8.555 1.00 98.81 112 PHE A O 1
ATOM 840 N N . ARG A 1 113 ? 5.478 2.511 7.669 1.00 98.69 113 ARG A N 1
ATOM 841 C CA . ARG A 1 113 ? 6.927 2.368 7.820 1.00 98.69 113 ARG A CA 1
ATOM 842 C C . ARG A 1 113 ? 7.565 2.339 6.441 1.00 98.69 113 ARG A C 1
ATOM 844 O O . ARG A 1 113 ? 7.075 1.628 5.569 1.00 98.69 113 ARG A O 1
ATOM 851 N N . SER A 1 114 ? 8.650 3.081 6.262 1.00 98.50 114 SER A N 1
ATOM 852 C CA . SER A 1 114 ? 9.432 3.086 5.023 1.00 98.50 114 SER A CA 1
ATOM 853 C C . SER A 1 114 ? 10.911 3.263 5.321 1.00 98.50 114 SER A C 1
ATOM 855 O O . SER A 1 114 ? 11.284 4.090 6.153 1.00 98.50 114 SER A O 1
ATOM 857 N N . ASN A 1 115 ? 11.765 2.536 4.606 1.00 98.50 115 ASN A N 1
ATOM 858 C CA . ASN A 1 115 ? 13.212 2.757 4.627 1.00 98.50 115 ASN A CA 1
ATOM 859 C C . ASN A 1 115 ? 13.676 3.857 3.646 1.00 98.50 115 ASN A C 1
ATOM 861 O O . ASN A 1 115 ? 14.853 4.212 3.630 1.00 98.50 115 ASN A O 1
ATOM 865 N N . THR A 1 116 ? 12.758 4.405 2.846 1.00 97.69 116 THR A N 1
ATOM 866 C CA . THR A 1 116 ? 13.042 5.362 1.769 1.00 97.69 116 THR A CA 1
ATOM 867 C C . THR A 1 116 ? 12.188 6.625 1.920 1.00 97.69 116 THR A C 1
ATOM 869 O O . THR A 1 116 ? 11.028 6.560 2.340 1.00 97.69 116 THR A O 1
ATOM 872 N N . ALA A 1 117 ? 12.761 7.784 1.586 1.00 98.31 117 ALA A N 1
ATOM 873 C CA . ALA A 1 117 ? 12.045 9.059 1.547 1.00 98.31 117 ALA A CA 1
ATOM 874 C C . ALA A 1 117 ? 11.080 9.134 0.352 1.00 98.31 117 ALA A C 1
ATOM 876 O O . ALA A 1 117 ? 11.273 8.470 -0.665 1.00 98.31 117 ALA A O 1
ATOM 877 N N . GLY A 1 118 ? 10.068 9.990 0.440 1.00 98.38 118 GLY A N 1
ATOM 878 C CA . GLY A 1 118 ? 9.170 10.240 -0.684 1.00 98.38 118 GLY A CA 1
ATOM 879 C C . GLY A 1 118 ? 7.904 10.971 -0.277 1.00 98.38 118 GLY A C 1
ATOM 880 O O . GLY A 1 118 ? 7.771 11.440 0.852 1.00 98.38 118 GLY A O 1
ATOM 881 N N . ARG A 1 119 ? 6.956 11.059 -1.204 1.00 98.56 119 ARG A N 1
ATOM 882 C CA . ARG A 1 119 ? 5.624 11.616 -0.970 1.00 98.56 119 ARG A CA 1
ATOM 883 C C . ARG A 1 119 ? 4.650 10.482 -0.663 1.00 98.56 119 ARG A C 1
ATOM 885 O O . ARG A 1 119 ? 4.339 9.687 -1.547 1.00 98.56 119 ARG A O 1
ATOM 892 N N . LEU A 1 120 ? 4.215 10.390 0.590 1.00 98.81 120 LEU A N 1
ATOM 893 C CA . LEU A 1 120 ? 3.252 9.410 1.083 1.00 98.81 120 LEU A CA 1
ATOM 894 C C . LEU A 1 120 ? 1.828 9.933 0.892 1.00 98.81 120 LEU A C 1
ATOM 896 O O . LEU A 1 120 ? 1.465 10.970 1.449 1.00 98.81 120 LEU A O 1
ATOM 900 N N . ARG A 1 121 ? 1.010 9.172 0.166 1.00 98.69 121 ARG A N 1
ATOM 901 C CA . ARG A 1 121 ? -0.434 9.380 0.039 1.00 98.69 121 ARG A CA 1
ATOM 902 C C . ARG A 1 121 ? -1.182 8.238 0.698 1.00 98.69 121 ARG A C 1
ATOM 904 O O . ARG A 1 121 ? -1.013 7.086 0.305 1.00 98.69 121 ARG A O 1
ATOM 911 N N . LEU A 1 122 ? -2.048 8.559 1.652 1.00 98.88 122 LEU A N 1
ATOM 912 C CA . LEU A 1 122 ? -3.004 7.604 2.209 1.00 98.88 122 LEU A CA 1
ATOM 913 C C . LEU A 1 122 ? -4.382 7.863 1.615 1.00 98.88 122 LEU A C 1
ATOM 915 O O . LEU A 1 122 ? -4.864 8.997 1.581 1.00 98.88 122 LEU A O 1
ATOM 919 N N . THR A 1 123 ? -4.993 6.788 1.133 1.00 98.69 123 THR A N 1
ATOM 920 C CA . THR A 1 123 ? -6.202 6.816 0.308 1.00 98.69 123 THR A CA 1
ATOM 921 C C . THR A 1 123 ? -7.279 5.940 0.917 1.00 98.69 123 THR A C 1
ATOM 923 O O . THR A 1 123 ? -6.982 4.828 1.352 1.00 98.69 123 THR A O 1
ATOM 926 N N . ASP A 1 124 ? -8.522 6.404 0.866 1.00 98.69 124 ASP A N 1
ATOM 927 C CA . ASP A 1 124 ? -9.721 5.594 1.086 1.00 98.69 124 ASP A CA 1
ATOM 928 C C . ASP A 1 124 ? -10.708 5.754 -0.083 1.00 98.69 124 ASP A C 1
ATOM 930 O O . ASP A 1 124 ? -10.351 6.262 -1.149 1.00 98.69 124 ASP A O 1
ATOM 934 N N . GLN A 1 125 ? -11.954 5.310 0.090 1.00 98.25 125 GLN A N 1
ATOM 935 C CA . GLN A 1 125 ? -12.968 5.348 -0.963 1.00 98.25 125 GLN A CA 1
ATOM 936 C C . GLN A 1 125 ? -13.373 6.760 -1.424 1.00 98.25 125 GLN A C 1
ATOM 938 O O . GLN A 1 125 ? -14.049 6.884 -2.439 1.00 98.25 125 GLN A O 1
ATOM 943 N N . GLN A 1 126 ? -13.008 7.816 -0.691 1.00 97.62 126 GLN A N 1
ATOM 944 C CA . GLN A 1 126 ? -13.260 9.214 -1.061 1.00 97.62 126 GLN A CA 1
ATOM 945 C C . GLN A 1 126 ? -12.025 9.902 -1.664 1.00 97.62 126 GLN A C 1
ATOM 947 O O . GLN A 1 126 ? -12.067 11.101 -1.935 1.00 97.62 126 GLN A O 1
ATOM 952 N N . GLY A 1 127 ? -10.933 9.164 -1.881 1.00 96.75 127 GLY A N 1
ATOM 953 C CA . GLY A 1 127 ? -9.669 9.693 -2.384 1.00 96.75 127 GLY A CA 1
ATOM 954 C C . GLY A 1 127 ? -8.617 9.840 -1.286 1.00 96.75 127 GLY A C 1
ATOM 955 O O . GLY A 1 127 ? -8.644 9.140 -0.270 1.00 96.75 127 GLY A O 1
ATOM 956 N N . TRP A 1 128 ? -7.631 10.706 -1.518 1.00 97.00 128 TRP A N 1
ATOM 957 C CA . TRP A 1 128 ? -6.525 10.904 -0.581 1.00 97.00 128 TRP A CA 1
ATOM 958 C C . TRP A 1 128 ? -6.983 11.738 0.615 1.00 97.00 128 TRP A C 1
ATOM 960 O O . TRP A 1 128 ? -7.498 12.841 0.444 1.00 97.00 128 TRP A O 1
ATOM 970 N N . PHE A 1 129 ? -6.765 11.232 1.826 1.00 98.31 129 PHE A N 1
ATOM 971 C CA . PHE A 1 129 ? -7.021 11.972 3.068 1.00 98.31 129 PHE A CA 1
ATOM 972 C C . PHE A 1 129 ? -5.728 12.433 3.756 1.00 98.31 129 PHE A C 1
ATOM 974 O O . PHE A 1 129 ? -5.773 13.184 4.727 1.00 98.31 129 PHE A O 1
ATOM 981 N N . SER A 1 130 ? -4.570 11.994 3.257 1.00 98.56 130 SER A N 1
ATOM 982 C CA . SER A 1 130 ? -3.252 12.486 3.652 1.00 98.56 130 SER A CA 1
ATOM 983 C C . SER A 1 130 ? -2.313 12.463 2.454 1.00 98.56 130 SER A C 1
ATOM 985 O O . SER A 1 130 ? -2.380 11.547 1.633 1.00 98.56 130 SER A O 1
ATOM 987 N N . ASP A 1 131 ? -1.458 13.478 2.359 1.00 98.19 131 ASP A N 1
ATOM 988 C CA . ASP A 1 131 ? -0.516 13.679 1.263 1.00 98.19 131 ASP A CA 1
ATOM 989 C C . ASP A 1 131 ? 0.682 14.495 1.769 1.00 98.19 131 ASP A C 1
ATOM 991 O O . ASP A 1 131 ? 0.627 15.724 1.850 1.00 98.19 131 ASP A O 1
ATOM 995 N N . THR A 1 132 ? 1.743 13.809 2.194 1.00 97.88 132 THR A N 1
ATOM 996 C CA . THR A 1 132 ? 2.866 14.424 2.916 1.00 97.88 132 THR A CA 1
ATOM 997 C C . THR A 1 132 ? 4.210 13.902 2.434 1.00 97.88 132 THR A C 1
ATOM 999 O O . THR A 1 132 ? 4.343 12.735 2.072 1.00 97.88 132 THR A O 1
ATOM 1002 N N . SER A 1 133 ? 5.236 14.750 2.466 1.00 98.38 133 SER A N 1
ATOM 1003 C CA . SER A 1 133 ? 6.618 14.298 2.291 1.00 98.38 133 SER A CA 1
ATOM 1004 C C . SER A 1 133 ? 7.108 13.626 3.573 1.00 98.38 133 SER A C 1
ATOM 1006 O O . SER A 1 133 ? 6.823 14.103 4.673 1.00 98.38 133 SER A O 1
ATOM 1008 N N . ILE A 1 134 ? 7.834 12.519 3.433 1.00 98.56 134 ILE A N 1
ATOM 1009 C CA . ILE A 1 134 ? 8.359 11.715 4.538 1.00 98.56 134 ILE A CA 1
ATOM 1010 C C . ILE A 1 134 ? 9.854 11.451 4.343 1.00 98.56 134 ILE A C 1
ATOM 1012 O O . ILE A 1 134 ? 10.331 11.298 3.217 1.00 98.56 134 ILE A O 1
ATOM 1016 N N . ALA A 1 135 ? 10.579 11.367 5.454 1.00 98.38 135 ALA A N 1
ATOM 1017 C CA . ALA A 1 135 ? 11.906 10.760 5.515 1.00 98.38 135 ALA A CA 1
ATOM 1018 C C . ALA A 1 135 ? 11.772 9.258 5.856 1.00 98.38 135 ALA A C 1
ATOM 1020 O O . ALA A 1 135 ? 10.684 8.833 6.260 1.00 98.38 135 ALA A O 1
ATOM 1021 N N . PRO A 1 136 ? 12.846 8.451 5.736 1.00 98.56 136 PRO A N 1
ATOM 1022 C CA . PRO A 1 136 ? 12.850 7.087 6.252 1.00 98.56 136 PRO A CA 1
ATOM 1023 C C . PRO A 1 136 ? 12.460 7.047 7.733 1.00 98.56 136 PRO A C 1
ATOM 1025 O O . PRO A 1 136 ? 12.945 7.849 8.533 1.00 98.56 136 PRO A O 1
ATOM 1028 N N . GLY A 1 137 ? 11.589 6.112 8.098 1.00 98.50 137 GLY A N 1
ATOM 1029 C CA . GLY A 1 137 ? 11.053 5.972 9.445 1.00 98.50 137 GLY A CA 1
ATOM 1030 C C . GLY A 1 137 ? 9.571 5.612 9.456 1.00 98.50 137 GLY A C 1
ATOM 1031 O O . GLY A 1 137 ? 9.043 5.021 8.511 1.00 98.50 137 GLY A O 1
ATOM 1032 N N . THR A 1 138 ? 8.913 5.968 10.558 1.00 98.44 138 THR A N 1
ATOM 1033 C CA . THR A 1 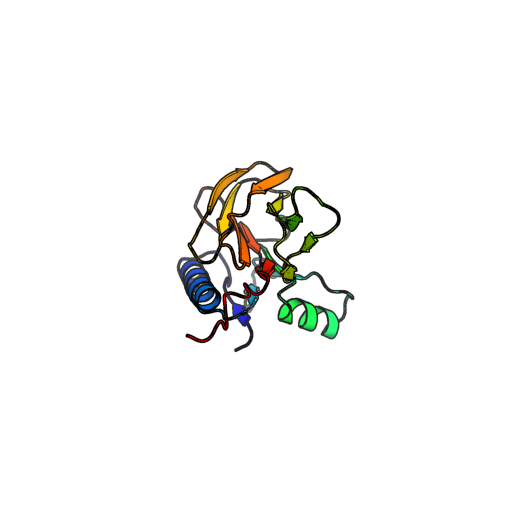138 ? 7.500 5.677 10.810 1.00 98.44 138 THR A CA 1
ATOM 1034 C C . THR A 1 138 ? 6.680 6.958 10.791 1.00 98.44 138 THR A C 1
ATOM 1036 O O . THR A 1 138 ? 7.021 7.929 11.465 1.00 98.44 138 THR A O 1
ATOM 1039 N N . VAL A 1 139 ? 5.560 6.939 10.074 1.00 98.25 139 VAL A N 1
ATOM 1040 C CA . VAL A 1 139 ? 4.578 8.024 10.031 1.00 98.25 139 VAL A CA 1
ATOM 1041 C C . VAL A 1 139 ? 3.234 7.495 10.508 1.00 98.25 139 VAL A C 1
ATOM 1043 O O . VAL A 1 139 ? 2.778 6.444 10.064 1.00 98.25 139 VAL A O 1
ATOM 1046 N N . VAL A 1 140 ? 2.600 8.229 11.421 1.00 97.81 140 VAL A N 1
ATOM 1047 C CA . VAL A 1 140 ? 1.284 7.891 11.968 1.00 97.81 140 VAL A CA 1
ATOM 1048 C C . VAL A 1 140 ? 0.269 8.912 11.481 1.00 97.81 140 VAL A C 1
ATOM 1050 O O . VAL A 1 140 ? 0.470 10.113 11.645 1.00 97.81 140 VAL A O 1
ATOM 1053 N N . VAL A 1 141 ? -0.828 8.436 10.898 1.00 98.25 141 VAL A N 1
ATOM 1054 C CA . VAL A 1 141 ? -1.866 9.287 10.312 1.00 98.25 141 VAL A CA 1
ATOM 1055 C C . VAL A 1 141 ? -3.244 8.855 10.817 1.00 98.25 141 VAL A C 1
ATOM 1057 O O . VAL A 1 141 ? -3.594 7.680 10.682 1.00 98.25 141 VAL A O 1
ATOM 1060 N N . PRO A 1 142 ? -4.053 9.771 11.382 1.00 97.75 142 PRO A N 1
ATOM 1061 C CA . PRO A 1 142 ? -5.434 9.477 11.751 1.00 97.75 142 PRO A CA 1
ATOM 1062 C C . PRO A 1 142 ? -6.266 9.050 10.537 1.00 97.75 142 PRO A C 1
ATOM 1064 O O . PRO A 1 142 ? -6.216 9.683 9.483 1.00 97.75 142 PRO A O 1
ATOM 1067 N N . ILE A 1 143 ? -7.056 7.991 10.697 1.00 98.00 143 ILE A N 1
ATOM 1068 C CA . ILE A 1 143 ? -7.952 7.483 9.658 1.00 98.00 143 ILE A CA 1
ATOM 1069 C C . ILE A 1 143 ? -9.334 8.097 9.870 1.00 98.00 143 ILE A C 1
ATOM 1071 O O . ILE A 1 143 ? -9.923 7.902 10.945 1.00 98.00 143 ILE A O 1
ATOM 1075 N N . PRO A 1 144 ? -9.904 8.803 8.880 1.00 97.94 144 PRO A N 1
ATOM 1076 C CA . PRO A 1 144 ? -11.167 9.469 9.124 1.00 97.94 144 PRO A CA 1
ATOM 1077 C C . PRO A 1 144 ? -12.318 8.460 9.239 1.00 97.94 144 PRO A C 1
ATOM 1079 O O . PRO A 1 144 ? -12.259 7.335 8.743 1.00 97.94 144 PRO A O 1
ATOM 1082 N N . GLU A 1 145 ? -13.376 8.841 9.956 1.00 95.88 145 GLU A N 1
ATOM 1083 C CA . GLU A 1 145 ? -14.399 7.896 10.434 1.00 95.88 145 GLU A CA 1
ATOM 1084 C C . GLU A 1 145 ? -15.059 7.086 9.322 1.00 95.88 145 GLU A C 1
ATOM 1086 O O . GLU A 1 145 ? -15.278 5.891 9.480 1.00 95.88 145 GLU A O 1
ATOM 1091 N N . ARG A 1 146 ? -15.270 7.705 8.159 1.00 95.69 146 ARG A N 1
ATOM 1092 C CA . ARG A 1 146 ? -15.935 7.071 7.020 1.00 95.69 146 ARG A CA 1
ATOM 1093 C C . ARG A 1 146 ? -15.133 5.978 6.305 1.00 95.69 146 ARG A C 1
ATOM 1095 O O . ARG A 1 146 ? -15.697 5.337 5.426 1.00 95.69 146 ARG A O 1
ATOM 1102 N N . SER A 1 147 ? -13.835 5.812 6.563 1.00 98.25 147 SER A N 1
ATOM 1103 C CA . SER A 1 147 ? -12.999 4.925 5.740 1.00 98.25 147 SER A CA 1
ATOM 1104 C C . SER A 1 147 ? -13.464 3.468 5.850 1.00 98.25 147 SER A C 1
ATOM 1106 O O . SER A 1 147 ? -13.640 2.949 6.954 1.00 98.25 147 SER A O 1
ATOM 1108 N N . LEU A 1 148 ? -13.666 2.819 4.699 1.00 98.12 148 LEU A N 1
ATOM 1109 C CA . LEU A 1 148 ? -14.003 1.387 4.591 1.00 98.12 148 LEU A CA 1
ATOM 1110 C C . LEU A 1 148 ? -12.769 0.521 4.327 1.00 98.12 148 LEU A C 1
ATOM 1112 O O . LEU A 1 148 ? -12.766 -0.689 4.548 1.00 98.12 148 LEU A O 1
ATOM 1116 N N . TRP A 1 149 ? -11.718 1.151 3.827 1.00 98.56 149 TRP A N 1
ATOM 1117 C CA . TRP A 1 149 ? -10.401 0.586 3.623 1.00 98.56 149 TRP A CA 1
ATOM 1118 C C . TRP A 1 149 ? -9.396 1.733 3.534 1.00 98.56 149 TRP A C 1
ATOM 1120 O O . TRP A 1 149 ? -9.776 2.876 3.275 1.00 98.56 149 TRP A O 1
ATOM 1130 N N . VAL A 1 150 ? -8.121 1.431 3.754 1.00 98.75 150 VAL A N 1
ATOM 1131 C CA . VAL A 1 150 ? -7.014 2.381 3.608 1.00 98.75 150 VAL A CA 1
ATOM 1132 C C . VAL A 1 150 ? -5.892 1.717 2.819 1.00 98.75 150 VAL A C 1
ATOM 1134 O O . VAL A 1 150 ? -5.567 0.560 3.077 1.00 98.75 150 VAL A O 1
ATOM 1137 N N . ARG A 1 151 ? -5.287 2.439 1.873 1.00 98.56 151 ARG A N 1
ATOM 1138 C CA . ARG A 1 151 ? -4.064 2.028 1.160 1.00 98.56 151 ARG A CA 1
ATOM 1139 C C . ARG A 1 151 ? -3.059 3.173 1.097 1.00 98.56 151 ARG A C 1
ATOM 1141 O O . ARG A 1 151 ? -3.460 4.338 1.158 1.00 98.56 151 ARG A O 1
ATOM 1148 N N . ALA A 1 152 ? -1.784 2.842 0.939 1.00 98.81 152 ALA A N 1
ATOM 1149 C CA . ALA A 1 152 ? -0.700 3.811 0.847 1.00 98.81 152 ALA A CA 1
ATOM 1150 C C . ALA A 1 152 ? -0.004 3.758 -0.517 1.00 98.81 152 ALA A C 1
ATOM 1152 O O . ALA A 1 152 ? 0.292 2.677 -1.020 1.00 98.81 152 ALA A O 1
ATOM 1153 N N . GLU A 1 153 ? 0.299 4.929 -1.071 1.00 98.75 153 GLU A N 1
ATOM 1154 C CA . GLU A 1 153 ? 1.229 5.123 -2.186 1.00 98.75 153 GLU A CA 1
ATOM 1155 C C . GLU A 1 153 ? 2.429 5.925 -1.686 1.00 98.75 153 GLU A C 1
ATOM 1157 O O . GLU A 1 153 ? 2.257 7.002 -1.116 1.00 98.75 153 GLU A O 1
ATOM 1162 N N . LEU A 1 154 ? 3.638 5.432 -1.926 1.00 98.81 154 LEU A N 1
ATOM 1163 C CA . LEU A 1 154 ? 4.869 6.194 -1.760 1.00 98.81 154 LEU A CA 1
ATOM 1164 C C . LEU A 1 154 ? 5.387 6.552 -3.149 1.00 98.81 154 LEU A C 1
ATOM 1166 O O . LEU A 1 154 ? 5.607 5.662 -3.970 1.00 98.81 154 LEU A O 1
ATOM 1170 N N . ARG A 1 155 ? 5.567 7.843 -3.426 1.00 98.56 155 ARG A N 1
ATOM 1171 C CA . ARG A 1 155 ? 5.993 8.350 -4.739 1.00 98.56 155 ARG A CA 1
ATOM 1172 C C . ARG A 1 155 ? 7.289 9.146 -4.652 1.00 98.56 155 ARG A C 1
ATOM 1174 O O . ARG A 1 155 ? 7.560 9.790 -3.639 1.00 98.56 155 ARG A O 1
ATOM 1181 N N . ALA A 1 156 ? 8.071 9.106 -5.723 1.00 98.06 156 ALA A N 1
ATOM 1182 C CA . ALA A 1 156 ? 9.244 9.955 -5.895 1.00 98.06 156 ALA A CA 1
ATOM 1183 C C . ALA A 1 156 ? 8.834 11.400 -6.236 1.00 98.06 156 ALA A C 1
ATOM 1185 O O . ALA A 1 156 ? 7.663 11.681 -6.499 1.00 98.06 156 ALA A O 1
ATOM 1186 N N . GLU A 1 157 ? 9.801 12.321 -6.239 1.00 95.75 157 GLU A N 1
ATOM 1187 C CA . GLU A 1 157 ? 9.564 13.743 -6.543 1.00 95.75 157 GLU A CA 1
ATOM 1188 C C . GLU A 1 157 ? 8.985 13.970 -7.945 1.00 95.75 157 GLU A C 1
ATOM 1190 O O . GLU A 1 157 ? 8.144 14.845 -8.132 1.00 95.75 157 GLU A O 1
ATOM 1195 N N . ASP A 1 158 ? 9.375 13.138 -8.914 1.00 95.94 158 ASP A N 1
ATOM 1196 C CA . ASP A 1 158 ? 8.856 13.158 -10.288 1.00 95.94 158 ASP A CA 1
ATOM 1197 C C . ASP A 1 158 ? 7.445 12.544 -10.425 1.00 95.94 158 ASP A C 1
ATOM 1199 O O . ASP A 1 158 ? 6.894 12.468 -11.523 1.00 95.94 158 ASP A O 1
ATOM 1203 N N . GLY A 1 159 ? 6.850 12.093 -9.315 1.00 96.75 159 GLY A N 1
ATOM 1204 C CA . GLY A 1 159 ? 5.526 11.478 -9.259 1.00 96.75 159 GLY A CA 1
ATOM 1205 C C . GLY A 1 159 ? 5.499 9.980 -9.565 1.00 96.75 159 GLY A C 1
ATOM 1206 O O . GLY A 1 159 ? 4.437 9.361 -9.428 1.00 96.75 159 GLY A O 1
ATOM 1207 N N . SER A 1 160 ? 6.630 9.373 -9.934 1.00 97.31 160 SER A N 1
ATOM 1208 C CA . SER A 1 160 ? 6.703 7.937 -10.197 1.00 97.31 160 SER A CA 1
ATOM 1209 C C . SER A 1 160 ? 6.499 7.110 -8.924 1.00 97.31 160 SER A C 1
ATOM 1211 O O . SER A 1 160 ? 6.934 7.488 -7.833 1.00 97.31 160 SER A O 1
ATOM 1213 N N . MET A 1 161 ? 5.836 5.957 -9.046 1.00 98.31 161 MET A N 1
ATOM 1214 C CA . MET A 1 161 ? 5.575 5.074 -7.905 1.00 98.31 161 MET A CA 1
ATOM 1215 C C . MET A 1 161 ? 6.884 4.502 -7.348 1.00 98.31 161 MET A C 1
ATOM 1217 O O . MET A 1 161 ? 7.739 4.052 -8.112 1.00 98.31 161 MET A O 1
ATOM 1221 N N . ILE A 1 162 ? 7.073 4.547 -6.030 1.00 98.38 162 ILE A N 1
ATOM 1222 C CA . ILE A 1 162 ? 8.126 3.820 -5.301 1.00 98.38 162 ILE A CA 1
ATOM 1223 C C . ILE A 1 162 ? 7.529 2.530 -4.745 1.00 98.38 162 ILE A C 1
ATOM 1225 O O . ILE A 1 162 ? 8.078 1.457 -4.976 1.00 98.38 162 ILE A O 1
ATOM 1229 N N . ALA A 1 163 ? 6.392 2.629 -4.055 1.00 98.56 163 ALA A N 1
ATOM 1230 C CA . ALA A 1 163 ? 5.682 1.475 -3.521 1.00 98.56 163 ALA A CA 1
ATOM 1231 C C . ALA A 1 163 ? 4.180 1.745 -3.369 1.00 98.56 163 ALA A C 1
ATOM 1233 O O . ALA A 1 163 ? 3.764 2.882 -3.149 1.00 98.56 163 ALA A O 1
ATOM 1234 N N . LEU A 1 164 ? 3.373 0.690 -3.455 1.00 98.75 164 LEU A N 1
ATOM 1235 C CA . LEU A 1 164 ? 1.920 0.741 -3.300 1.00 98.75 164 LEU A CA 1
ATOM 1236 C C . LEU A 1 164 ? 1.428 -0.475 -2.505 1.00 98.75 164 LEU A C 1
ATOM 1238 O O . LEU A 1 164 ? 1.730 -1.611 -2.861 1.00 98.75 164 LEU A O 1
ATOM 1242 N N . THR A 1 165 ? 0.646 -0.255 -1.448 1.00 98.88 165 THR A N 1
ATOM 1243 C CA . THR A 1 165 ? 0.074 -1.347 -0.643 1.00 98.88 165 THR A CA 1
ATOM 1244 C C . THR A 1 165 ? -1.266 -1.821 -1.196 1.00 98.88 165 THR A C 1
ATOM 1246 O O . THR A 1 165 ? -2.064 -1.015 -1.682 1.00 98.88 165 THR A O 1
ATOM 1249 N N . ASN A 1 166 ? -1.583 -3.106 -1.012 1.00 98.81 166 ASN A N 1
ATOM 1250 C CA . ASN A 1 166 ? -2.983 -3.525 -0.973 1.00 98.81 166 ASN A CA 1
ATOM 1251 C C . ASN A 1 166 ? -3.726 -2.874 0.215 1.00 98.81 166 ASN A C 1
ATOM 1253 O O . ASN A 1 166 ? -3.086 -2.316 1.118 1.00 98.81 166 ASN A O 1
ATOM 1257 N N . PRO A 1 167 ? -5.072 -2.881 0.221 1.00 98.69 167 PRO A N 1
ATOM 1258 C CA . PRO A 1 167 ? -5.838 -2.210 1.257 1.00 98.69 167 PRO A CA 1
ATOM 1259 C C . PRO A 1 167 ? -5.801 -2.970 2.586 1.00 98.69 167 PRO A C 1
ATOM 1261 O O . PRO A 1 167 ? -5.775 -4.199 2.619 1.00 98.69 167 PRO A O 1
ATOM 1264 N N . ILE A 1 168 ? -5.879 -2.219 3.681 1.00 98.81 168 ILE A N 1
ATOM 1265 C CA . ILE A 1 168 ? -6.331 -2.714 4.984 1.00 98.81 168 ILE A CA 1
ATOM 1266 C C . ILE A 1 168 ? -7.806 -2.356 5.098 1.00 98.81 168 ILE A C 1
ATOM 1268 O O . ILE A 1 168 ? -8.166 -1.188 4.939 1.00 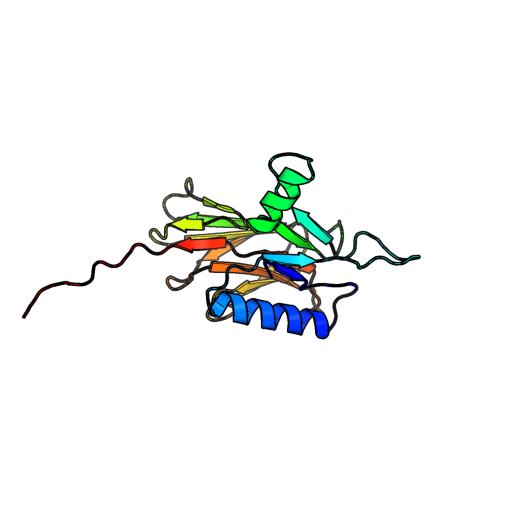98.81 168 ILE A O 1
ATOM 1272 N N . TYR A 1 169 ? -8.667 -3.340 5.338 1.00 98.50 169 TYR A N 1
ATOM 1273 C CA . TYR A 1 169 ? -10.113 -3.138 5.377 1.00 98.50 169 TYR A CA 1
ATOM 1274 C C . TYR A 1 169 ? -10.590 -2.753 6.776 1.00 98.50 169 TYR A C 1
ATOM 1276 O O . TYR A 1 169 ? -10.089 -3.241 7.789 1.00 98.50 169 TYR A O 1
ATOM 1284 N N . ILE A 1 170 ? -11.605 -1.896 6.830 1.00 97.62 170 ILE A N 1
ATOM 1285 C CA . ILE A 1 170 ? -12.229 -1.436 8.067 1.00 97.62 170 ILE A CA 1
ATOM 1286 C C . ILE A 1 170 ? -13.689 -1.859 8.032 1.00 97.62 170 ILE A C 1
ATOM 1288 O O . ILE A 1 170 ? -14.486 -1.374 7.228 1.00 97.62 170 ILE A O 1
ATOM 1292 N N . GLN A 1 171 ? -14.042 -2.785 8.914 1.00 95.81 171 GLN A N 1
ATOM 1293 C CA . GLN A 1 171 ? -15.419 -3.211 9.085 1.00 95.81 171 GLN A CA 1
ATOM 1294 C C . GLN A 1 171 ? -16.103 -2.286 10.083 1.00 95.81 171 GLN A C 1
ATOM 1296 O O . GLN A 1 171 ? -15.660 -2.168 11.219 1.00 95.81 171 GLN A O 1
ATOM 1301 N N . HIS A 1 172 ? -17.199 -1.650 9.690 1.00 93.94 172 HIS A N 1
ATOM 1302 C CA . HIS A 1 172 ? -18.023 -0.896 10.631 1.00 93.94 172 HIS A CA 1
ATOM 1303 C C . HIS A 1 172 ? -19.005 -1.834 11.341 1.00 93.94 172 HIS A C 1
ATOM 1305 O O . HIS A 1 172 ? -19.537 -2.743 10.693 1.00 93.94 172 HIS A O 1
ATOM 1311 N N . PRO A 1 173 ? -19.251 -1.653 12.653 1.00 88.31 173 PRO A N 1
ATOM 1312 C CA . PRO A 1 173 ? -20.352 -2.321 13.327 1.00 88.31 173 PRO A CA 1
ATOM 1313 C C . PRO A 1 173 ? -21.653 -2.064 12.568 1.00 88.31 173 PRO A C 1
ATOM 1315 O O . PRO A 1 173 ? -21.881 -0.953 12.087 1.00 88.31 173 PRO A O 1
ATOM 1318 N N . LEU A 1 174 ? -22.514 -3.076 12.473 1.00 81.81 174 LEU A N 1
ATOM 1319 C CA . LEU A 1 174 ? -23.862 -2.874 11.954 1.00 81.81 174 LEU A CA 1
ATOM 1320 C C . LEU A 1 174 ? -24.560 -1.844 12.848 1.00 81.81 174 LEU A C 1
ATOM 1322 O O . LEU A 1 174 ? -24.743 -2.074 14.043 1.00 81.81 174 LEU A O 1
ATOM 1326 N N . THR A 1 175 ? -24.937 -0.701 12.286 1.00 62.06 175 THR A N 1
ATOM 1327 C CA . THR 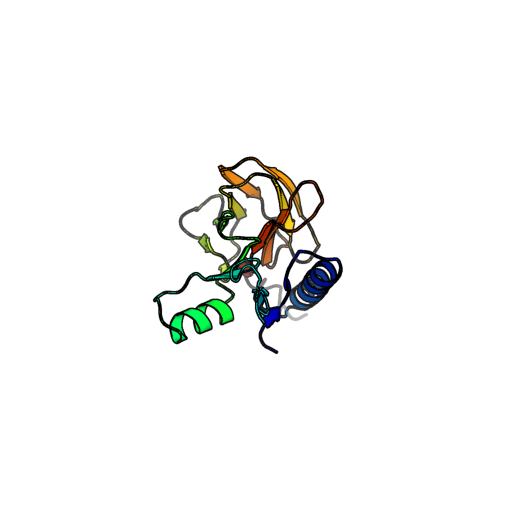A 1 175 ? -25.814 0.246 12.966 1.00 62.06 175 THR A CA 1
ATOM 1328 C C . THR A 1 175 ? -27.205 -0.369 13.017 1.00 62.06 175 THR A C 1
ATOM 1330 O O . THR A 1 175 ? -27.919 -0.404 12.017 1.00 62.06 175 THR A O 1
ATOM 1333 N N . THR A 1 176 ? -27.612 -0.863 14.184 1.00 53.03 176 THR A N 1
ATOM 1334 C CA . THR A 1 176 ? -28.999 -1.266 14.435 1.00 53.03 176 THR A CA 1
ATOM 1335 C C . THR A 1 176 ? -29.871 -0.009 14.521 1.00 53.03 176 THR A C 1
ATOM 1337 O O . THR A 1 176 ? -30.214 0.446 15.609 1.00 53.03 176 THR A O 1
ATOM 1340 N N . GLN A 1 177 ? -30.206 0.611 13.387 1.00 48.75 177 GLN A N 1
ATOM 1341 C CA . GLN A 1 177 ? -31.245 1.640 13.341 1.00 48.75 177 GLN A CA 1
ATOM 1342 C C . GLN A 1 177 ? -32.604 0.996 13.033 1.00 48.75 177 GLN A C 1
ATOM 1344 O O . GLN A 1 177 ? -32.923 0.681 11.895 1.00 48.75 177 GLN A O 1
ATOM 1349 N N . SER A 1 178 ? -33.374 0.818 14.112 1.00 44.94 178 SER A N 1
ATOM 1350 C CA . SER A 1 178 ? -34.837 0.927 14.201 1.00 44.94 178 SER A CA 1
ATOM 1351 C C . SER A 1 178 ? -35.696 0.151 13.190 1.00 44.94 178 SER A C 1
ATOM 1353 O O . SER A 1 178 ? -36.270 0.726 12.269 1.00 44.94 178 SER A O 1
ATOM 1355 N N . LEU A 1 179 ? -35.939 -1.132 13.479 1.00 42.62 179 LEU A N 1
ATOM 1356 C CA . LEU A 1 179 ? -37.259 -1.731 13.248 1.00 42.62 179 LEU A CA 1
ATOM 1357 C C . LEU A 1 179 ? -38.155 -1.364 14.442 1.00 42.62 179 LEU A C 1
ATOM 1359 O O . LEU A 1 179 ? -38.357 -2.171 15.347 1.00 42.62 179 LEU A O 1
ATOM 1363 N N . LEU A 1 180 ? -38.637 -0.125 14.480 1.00 45.34 180 LEU A N 1
ATOM 1364 C CA . LEU A 1 180 ? -39.823 0.215 15.260 1.00 45.34 180 LEU A CA 1
ATOM 1365 C C . LEU A 1 180 ? -40.972 0.343 14.256 1.00 45.34 180 LEU A C 1
ATOM 1367 O O . LEU A 1 180 ? -40.858 1.168 13.349 1.00 45.34 180 LEU A O 1
ATOM 1371 N N . PRO A 1 181 ? -42.018 -0.494 14.344 1.00 57.53 181 PRO A N 1
ATOM 1372 C CA . PRO A 1 181 ? -43.206 -0.314 13.525 1.00 57.53 181 PRO A CA 1
ATOM 1373 C C . PRO A 1 181 ? -43.980 0.927 13.994 1.00 57.53 181 PRO A C 1
ATOM 1375 O O . PRO A 1 181 ? -44.086 1.162 15.201 1.00 57.53 181 PRO A O 1
ATOM 1378 N N . GLU A 1 182 ? -44.488 1.701 13.031 1.00 57.09 182 GLU A N 1
ATOM 1379 C CA . GLU A 1 182 ? -45.598 2.645 13.240 1.00 57.09 182 GLU A CA 1
ATOM 1380 C C . GLU A 1 182 ? -46.893 1.906 13.605 1.00 57.09 182 GLU A C 1
ATOM 1382 O O . GLU A 1 182 ? -47.101 0.777 13.094 1.00 57.09 182 GLU A O 1
#

Sequence (182 aa):
MDGIEVWNSAWSPANERAVELWHTLLVGGNRKFAVASTDFHRGGNIASPHTVVRAEALSAEAVIDAIAAGRSYVARDTSAEIGMQVRNSATPVQHADIGDTLLRSGGMQAEFRSNTAGRLRLTDQQGWFSDTSIAPGTVVVPIPERSLWVRAELRAEDGSMIALTNPIYIQHPLTTQSLLPE

Secondary structure (DSSP, 8-state):
--EEEEEESS--HHHHHHHHHHHHHHHTT--PEEEEE----SSS-TTSSEEEE--SSSSHHHHHHHHHTT-EEEESSTT--EEEEEEESS-TT-EEETT-EEE--SSEEEEEEESS-EEEEEEETTEEEEEEEE-SEEEEEEEPTT-SEEEEEE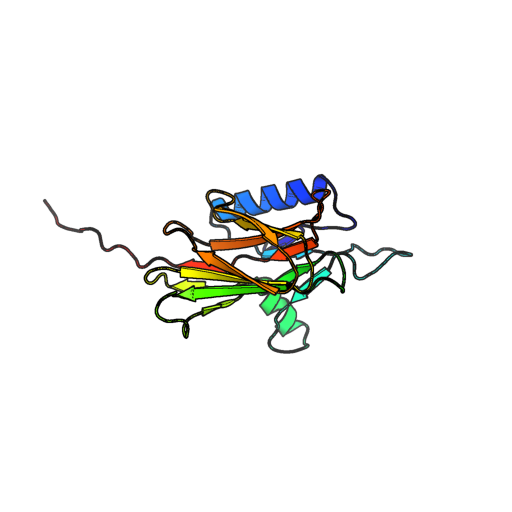E-TTS-EEEEEPPEEEEPPP--------

Radius of gyration: 17.15 Å; chains: 1; bounding box: 64×37×44 Å

Foldseek 3Di:
DQAFALEEAFFDPSSVVSVVVVLVCVLVVRQHAYFHFHPDDDDDDRPAKGKDFDFPDPDPVRRVVRRSLQRIKIFRGPQKDKWKKKADPVDRVDIDTFSEEDEDDHKMKMKMAIQAWAWKFKAASVGTPDTDTDHGGIDIGTDDPPGQWIKMFGAHPVRGTGMIGHIHGYHYPPPPPDPDDD

Organism: NCBI:txid214856

pLDDT: mean 92.62, std 11.55, range [42.62, 98.88]

InterPro domains:
  IPR016195 Polymerase/histidinol phosphatase-like [SSF89550] (2-75)